Protein AF-A0A3L7WFB1-F1 (afdb_monomer_lite)

pLDDT: mean 81.63, std 12.56, range [40.84, 94.56]

Structure (mmCIF, N/CA/C/O backbone):
data_AF-A0A3L7WFB1-F1
#
_entry.id   AF-A0A3L7WFB1-F1
#
loop_
_atom_site.group_PDB
_atom_site.id
_atom_site.type_symbol
_atom_site.label_atom_id
_atom_site.label_alt_id
_atom_site.label_comp_id
_atom_site.label_asym_id
_atom_site.label_entity_id
_atom_site.label_seq_id
_atom_site.pdbx_PDB_ins_code
_atom_site.Cartn_x
_atom_site.Cartn_y
_atom_site.Cartn_z
_atom_site.occupancy
_atom_site.B_iso_or_equiv
_atom_site.auth_seq_id
_atom_site.auth_comp_id
_atom_site.auth_asym_id
_atom_site.auth_atom_id
_atom_site.pdbx_PDB_model_num
ATOM 1 N N . MET A 1 1 ? -0.748 -1.684 -10.101 1.00 72.31 1 MET A N 1
ATOM 2 C CA . MET A 1 1 ? -1.643 -2.837 -9.837 1.00 72.31 1 MET A CA 1
ATOM 3 C C . MET A 1 1 ? -1.079 -3.643 -8.672 1.00 72.31 1 MET A C 1
ATOM 5 O O . MET A 1 1 ? 0.143 -3.757 -8.592 1.00 72.31 1 MET A O 1
ATOM 9 N N . ILE A 1 2 ? -1.924 -4.125 -7.751 1.00 78.00 2 ILE A N 1
ATOM 10 C CA . ILE A 1 2 ? -1.498 -4.886 -6.558 1.00 78.00 2 ILE A CA 1
ATOM 11 C C . ILE A 1 2 ? -1.157 -6.328 -6.955 1.00 78.00 2 ILE A C 1
ATOM 13 O O . ILE A 1 2 ? -1.972 -7.031 -7.548 1.00 78.00 2 ILE A O 1
ATOM 17 N N . VAL A 1 3 ? 0.059 -6.757 -6.629 1.00 77.31 3 VAL A N 1
ATOM 18 C CA . VAL A 1 3 ? 0.622 -8.077 -6.955 1.00 77.31 3 VAL A CA 1
ATOM 19 C C . VAL A 1 3 ? 0.351 -9.076 -5.837 1.00 77.31 3 VAL A C 1
ATOM 21 O O . VAL A 1 3 ? -0.058 -10.205 -6.095 1.00 77.31 3 VAL A O 1
ATOM 24 N N . ALA A 1 4 ? 0.574 -8.662 -4.594 1.00 79.25 4 ALA A N 1
ATOM 25 C CA . ALA A 1 4 ? 0.339 -9.482 -3.418 1.00 79.25 4 ALA A CA 1
ATOM 26 C C . ALA A 1 4 ? 0.057 -8.591 -2.215 1.00 79.25 4 ALA A C 1
ATOM 28 O O . ALA A 1 4 ? 0.507 -7.445 -2.156 1.00 79.25 4 ALA A O 1
ATOM 29 N N . VAL A 1 5 ? -0.666 -9.129 -1.245 1.00 83.06 5 VAL A N 1
ATOM 30 C CA . VAL A 1 5 ? -0.932 -8.437 0.009 1.00 83.06 5 VAL A CA 1
ATOM 31 C C . VAL A 1 5 ? -0.959 -9.435 1.156 1.00 83.06 5 VAL A C 1
ATOM 33 O O . VAL A 1 5 ? -1.384 -10.579 0.995 1.00 83.06 5 VAL A O 1
ATOM 36 N N . GLY A 1 6 ? -0.449 -9.014 2.301 1.00 84.69 6 GLY A N 1
ATOM 37 C CA . GLY A 1 6 ? -0.332 -9.852 3.479 1.00 84.69 6 GLY A CA 1
ATOM 38 C C . GLY A 1 6 ? -0.165 -9.022 4.735 1.00 84.69 6 GLY A C 1
ATOM 39 O O . GLY A 1 6 ? -0.019 -7.800 4.686 1.00 84.69 6 GLY A O 1
ATOM 40 N N . THR A 1 7 ? -0.175 -9.705 5.869 1.00 85.25 7 THR A N 1
ATOM 41 C CA . THR A 1 7 ? 0.062 -9.093 7.172 1.00 85.25 7 THR A CA 1
ATOM 42 C C . THR A 1 7 ? 1.173 -9.833 7.893 1.00 85.25 7 THR A C 1
ATOM 44 O O . THR A 1 7 ? 1.317 -11.049 7.744 1.00 85.25 7 THR A O 1
ATOM 47 N N . SER A 1 8 ? 1.941 -9.105 8.693 1.00 85.31 8 SER A N 1
ATOM 48 C CA . SER A 1 8 ? 2.954 -9.660 9.584 1.00 85.31 8 SER A CA 1
ATOM 49 C C . SER A 1 8 ? 2.734 -9.144 10.998 1.00 85.31 8 SER A C 1
ATOM 51 O O . SER A 1 8 ? 2.421 -7.970 11.184 1.00 85.31 8 SER A O 1
ATOM 53 N N . ALA A 1 9 ? 2.900 -10.016 11.991 1.00 84.31 9 ALA A N 1
ATOM 54 C CA . ALA A 1 9 ? 2.937 -9.608 13.396 1.00 84.31 9 ALA A CA 1
ATOM 55 C C . ALA A 1 9 ? 4.248 -8.877 13.745 1.00 84.31 9 ALA A C 1
ATOM 57 O O . ALA A 1 9 ? 4.340 -8.220 14.778 1.00 84.31 9 ALA A O 1
ATOM 58 N N . ASP A 1 10 ? 5.264 -8.981 12.885 1.00 80.44 10 ASP A N 1
ATOM 59 C CA . ASP A 1 10 ? 6.473 -8.176 12.979 1.00 80.44 10 ASP A CA 1
ATOM 60 C C . ASP A 1 10 ? 6.157 -6.718 12.588 1.00 80.44 10 ASP A C 1
ATOM 62 O O . ASP A 1 10 ? 5.441 -6.453 11.621 1.00 80.44 10 ASP A O 1
ATOM 66 N N . THR A 1 11 ? 6.678 -5.760 13.352 1.00 79.62 11 THR A N 1
ATOM 67 C CA . THR A 1 11 ? 6.516 -4.310 13.133 1.00 79.62 11 THR A CA 1
ATOM 68 C C . THR A 1 11 ? 7.835 -3.612 12.776 1.00 79.62 11 THR A C 1
ATOM 70 O O . THR A 1 11 ? 7.918 -2.377 12.756 1.00 79.62 11 THR A O 1
ATOM 73 N N . THR A 1 12 ? 8.882 -4.393 12.495 1.00 78.50 12 THR A N 1
ATOM 74 C CA . THR A 1 12 ? 10.203 -3.920 12.071 1.00 78.50 12 THR A CA 1
ATOM 75 C C . THR A 1 12 ? 10.283 -3.672 10.560 1.00 78.50 12 THR A C 1
ATOM 77 O O . THR A 1 12 ? 9.364 -3.973 9.800 1.00 78.50 12 THR A O 1
ATOM 80 N N . ALA A 1 13 ? 11.412 -3.116 10.104 1.00 60.12 13 ALA A N 1
ATOM 81 C CA . ALA A 1 13 ? 11.655 -2.815 8.691 1.00 60.12 13 ALA A CA 1
ATOM 82 C C . ALA A 1 13 ? 11.658 -4.060 7.776 1.00 60.12 13 ALA A C 1
ATOM 84 O O . ALA A 1 13 ? 11.407 -3.926 6.583 1.00 60.12 13 ALA A O 1
ATOM 85 N N . SER A 1 14 ? 11.899 -5.257 8.325 1.00 75.00 14 SER A N 1
ATOM 86 C CA . SER A 1 14 ? 11.893 -6.540 7.601 1.00 75.00 14 SER A CA 1
ATOM 87 C C . SER A 1 14 ? 10.577 -7.311 7.731 1.00 75.00 14 SER A C 1
ATOM 89 O O . SER A 1 14 ? 10.484 -8.450 7.281 1.00 75.00 14 SER A O 1
ATOM 91 N N . ALA A 1 15 ? 9.536 -6.720 8.327 1.00 78.56 15 ALA A N 1
ATOM 92 C CA . ALA A 1 15 ? 8.271 -7.406 8.592 1.00 78.56 15 ALA A CA 1
ATOM 93 C C . ALA A 1 15 ? 7.636 -8.048 7.347 1.00 78.56 15 ALA A C 1
ATOM 95 O O . ALA A 1 15 ? 6.926 -9.049 7.437 1.00 78.56 15 ALA A O 1
ATOM 96 N N . CYS A 1 16 ? 7.912 -7.483 6.174 1.00 83.19 16 CYS A N 1
ATOM 97 C CA . CYS A 1 16 ? 7.398 -7.959 4.902 1.00 83.19 16 CYS A CA 1
ATOM 98 C C . CYS A 1 16 ? 8.185 -9.124 4.286 1.00 83.19 16 CYS A C 1
ATOM 100 O O . CYS A 1 16 ? 7.691 -9.713 3.325 1.00 83.19 16 CYS A O 1
ATOM 102 N N . ASP A 1 17 ? 9.331 -9.509 4.851 1.00 75.56 17 ASP A N 1
ATOM 103 C CA . ASP A 1 17 ? 10.082 -10.707 4.445 1.00 75.56 17 ASP A CA 1
ATOM 104 C C . ASP A 1 17 ? 9.472 -11.986 5.038 1.00 75.56 17 ASP A C 1
ATOM 106 O O . ASP A 1 17 ? 9.556 -13.062 4.449 1.00 75.56 17 ASP A O 1
ATOM 110 N N . THR A 1 18 ? 8.820 -11.860 6.196 1.00 64.06 18 THR A N 1
ATOM 111 C CA . THR A 1 18 ? 8.149 -12.952 6.920 1.00 64.06 18 THR A CA 1
ATOM 112 C C . THR A 1 18 ? 6.625 -12.911 6.787 1.00 64.06 18 THR A C 1
ATOM 114 O O . THR A 1 18 ? 5.931 -13.771 7.332 1.00 64.06 18 THR A O 1
ATOM 117 N N . ALA A 1 19 ? 6.085 -11.920 6.070 1.00 69.69 19 ALA A N 1
ATOM 118 C CA . ALA A 1 19 ? 4.649 -11.767 5.892 1.00 69.69 19 ALA A CA 1
ATOM 119 C C . ALA A 1 19 ? 4.045 -12.973 5.164 1.00 69.69 19 ALA A C 1
ATOM 121 O O . ALA A 1 19 ? 4.573 -13.474 4.168 1.00 69.69 19 ALA A O 1
ATOM 122 N N . THR A 1 20 ? 2.876 -13.405 5.633 1.00 69.25 20 THR A N 1
ATOM 123 C CA . THR A 1 20 ? 2.081 -14.385 4.893 1.00 69.25 20 THR A CA 1
ATOM 124 C C . THR A 1 20 ? 1.356 -13.651 3.774 1.00 69.25 20 THR A C 1
ATOM 126 O O . THR A 1 20 ? 0.386 -12.930 4.015 1.00 69.25 20 THR A O 1
ATOM 129 N N . TYR A 1 21 ? 1.851 -13.803 2.548 1.00 65.75 21 TYR A N 1
ATOM 130 C CA . TYR A 1 21 ? 1.241 -13.194 1.374 1.00 65.75 21 TYR A CA 1
ATOM 131 C C . TYR A 1 21 ? 0.141 -14.068 0.802 1.00 65.75 21 TYR A C 1
ATOM 133 O O . TYR A 1 21 ? 0.329 -15.256 0.551 1.00 65.75 21 TYR A O 1
ATOM 141 N N . SER A 1 22 ? -0.968 -13.423 0.471 1.00 66.88 22 SER A N 1
ATOM 142 C CA . SER A 1 22 ? -1.835 -13.900 -0.594 1.00 66.88 22 SER A CA 1
ATOM 143 C C . SER A 1 22 ? -1.415 -13.208 -1.890 1.00 66.88 22 SER A C 1
ATOM 145 O O . SER A 1 22 ? -1.273 -11.983 -1.932 1.00 66.88 22 SER A O 1
ATOM 147 N N . SER A 1 23 ? -1.145 -13.989 -2.935 1.00 58.97 23 SER A N 1
ATOM 148 C CA . SER A 1 23 ? -0.652 -13.476 -4.219 1.00 58.97 23 SER A CA 1
ATOM 149 C C . SER A 1 23 ? -1.712 -13.603 -5.305 1.00 58.97 23 SER A C 1
ATOM 151 O O . SER A 1 23 ? -2.488 -14.557 -5.315 1.00 58.97 23 SER A O 1
ATOM 153 N N . ASN A 1 24 ? -1.737 -12.635 -6.218 1.00 54.53 24 ASN A N 1
ATOM 154 C CA . ASN A 1 24 ? -2.536 -12.723 -7.430 1.00 54.53 24 ASN A CA 1
ATOM 155 C C . ASN A 1 24 ? -1.718 -13.466 -8.494 1.00 54.53 24 ASN A C 1
ATOM 157 O O . ASN A 1 24 ? -0.669 -12.978 -8.922 1.00 54.53 24 ASN A O 1
ATOM 161 N N . THR A 1 25 ? -2.214 -14.612 -8.959 1.00 52.84 25 THR A N 1
ATOM 162 C CA . THR A 1 25 ? -1.817 -15.135 -10.273 1.00 52.84 25 THR A CA 1
ATOM 163 C C . THR A 1 25 ? -2.739 -14.446 -11.269 1.00 52.84 25 THR A C 1
ATOM 165 O O . THR A 1 25 ? -3.949 -14.487 -11.093 1.00 52.84 25 THR A O 1
ATOM 168 N N . TYR A 1 26 ? -2.221 -13.718 -12.256 1.00 49.62 26 TYR A N 1
ATOM 169 C CA . TYR A 1 26 ? -3.103 -13.113 -13.256 1.00 49.62 26 TYR A CA 1
ATOM 170 C C . TYR A 1 26 ? -3.428 -14.159 -14.327 1.00 49.62 26 TYR A C 1
ATOM 172 O O . TYR A 1 26 ? -2.872 -14.108 -15.422 1.00 49.62 26 TYR A O 1
ATOM 180 N N . ALA A 1 27 ? -4.303 -15.118 -14.026 1.00 48.12 27 ALA A N 1
ATOM 181 C CA . ALA A 1 27 ? -5.178 -15.641 -15.068 1.00 48.12 27 ALA A CA 1
ATOM 182 C C . ALA A 1 27 ? -6.412 -14.725 -15.148 1.00 48.12 27 ALA A C 1
ATOM 184 O O . ALA A 1 27 ? -6.840 -14.159 -14.141 1.00 48.12 27 ALA A O 1
ATOM 185 N N . GLU A 1 28 ? -6.983 -14.535 -16.341 1.00 40.84 28 GLU A N 1
ATOM 186 C CA . GLU A 1 28 ? -8.125 -13.631 -16.585 1.00 40.84 28 GLU A CA 1
ATOM 187 C C . GLU A 1 28 ? -9.361 -13.912 -15.697 1.00 40.84 28 GLU A C 1
ATOM 189 O O . GLU A 1 28 ? -10.245 -13.063 -15.592 1.00 40.84 28 GLU A O 1
ATOM 194 N N . SER A 1 29 ? -9.405 -15.060 -15.011 1.00 48.56 29 SER A N 1
ATOM 195 C CA . SER A 1 29 ? -10.463 -15.488 -14.091 1.00 48.56 29 SER A CA 1
ATOM 196 C C . SER A 1 29 ? -10.222 -15.209 -12.597 1.00 48.56 29 SER A C 1
ATOM 198 O O . SER A 1 29 ? -11.109 -15.494 -11.793 1.00 48.56 29 SER A O 1
ATOM 200 N N . ASP A 1 30 ? -9.059 -14.700 -12.183 1.00 50.47 30 ASP A N 1
ATOM 201 C CA . ASP A 1 30 ? -8.593 -14.949 -10.812 1.00 50.47 30 ASP A CA 1
ATOM 202 C C . ASP A 1 30 ? -8.996 -13.909 -9.754 1.00 50.47 30 ASP A C 1
ATOM 204 O O . ASP A 1 30 ? -8.959 -12.687 -9.936 1.00 50.47 30 ASP A O 1
ATOM 208 N N . VAL A 1 31 ? -9.365 -14.456 -8.594 1.00 52.72 31 VAL A N 1
ATOM 209 C CA . VAL A 1 31 ? -9.683 -13.783 -7.335 1.00 52.72 31 VAL A CA 1
ATOM 210 C C . VAL A 1 31 ? -8.596 -12.759 -6.984 1.00 52.72 31 VAL A C 1
ATOM 212 O O . VAL A 1 31 ? -7.480 -13.112 -6.616 1.00 52.72 31 VAL A O 1
ATOM 215 N N . ARG A 1 32 ? -8.929 -11.465 -7.061 1.00 64.69 32 ARG A N 1
ATOM 216 C CA . ARG A 1 32 ? -7.999 -10.368 -6.750 1.00 64.69 32 ARG A CA 1
ATOM 217 C C . ARG A 1 32 ? -7.960 -10.128 -5.240 1.00 64.69 32 ARG A C 1
ATOM 219 O O . ARG A 1 32 ? -8.904 -9.557 -4.694 1.00 64.69 32 ARG A O 1
ATOM 226 N N . TYR A 1 33 ? -6.903 -10.549 -4.554 1.00 68.00 33 TYR A N 1
ATOM 227 C CA . TYR A 1 33 ? -6.686 -10.210 -3.143 1.00 68.00 33 TYR A CA 1
ATOM 228 C C . TYR A 1 33 ? -6.540 -8.698 -2.955 1.00 68.00 33 TYR A C 1
ATOM 230 O O . TYR A 1 33 ? -5.923 -8.014 -3.773 1.00 68.00 33 TYR A O 1
ATOM 238 N N . GLY A 1 34 ? -7.149 -8.175 -1.890 1.00 74.94 34 GLY A N 1
ATOM 239 C CA . GLY A 1 34 ? -7.264 -6.738 -1.661 1.00 74.94 34 GLY A CA 1
ATOM 240 C C . GLY A 1 34 ? -8.330 -6.052 -2.515 1.00 74.94 34 GLY A C 1
ATOM 241 O O . GLY A 1 34 ? -8.371 -4.826 -2.538 1.00 74.94 34 GLY A O 1
ATOM 242 N N . SER A 1 35 ? -9.193 -6.807 -3.206 1.00 83.56 35 SER A N 1
ATOM 243 C CA . SER A 1 35 ? -10.379 -6.277 -3.891 1.00 83.56 35 SER A CA 1
ATOM 244 C C . SER A 1 35 ? -11.596 -6.236 -2.967 1.00 83.56 35 SER A C 1
ATOM 246 O O . SER A 1 35 ? -11.600 -6.828 -1.890 1.00 83.56 35 SER A O 1
ATOM 248 N N . GLN A 1 36 ? -12.668 -5.580 -3.410 1.00 85.12 36 GLN A N 1
ATOM 249 C CA . GLN A 1 36 ? -13.901 -5.455 -2.631 1.00 85.12 36 GLN A CA 1
ATOM 250 C C . GLN A 1 36 ? -14.492 -6.809 -2.199 1.00 85.12 36 GLN A C 1
ATOM 252 O O . GLN A 1 36 ? -15.002 -6.913 -1.084 1.00 85.12 36 GLN A O 1
ATOM 257 N N . ASN A 1 37 ? -14.380 -7.833 -3.054 1.00 82.44 37 ASN A N 1
ATOM 258 C CA . ASN A 1 37 ? -14.906 -9.183 -2.816 1.00 82.44 37 ASN A CA 1
ATOM 259 C C . ASN A 1 37 ? -13.910 -10.107 -2.097 1.00 82.44 37 ASN A C 1
ATOM 261 O O . ASN A 1 37 ? -14.268 -11.222 -1.734 1.00 82.44 37 ASN A O 1
ATOM 265 N N . ASN A 1 38 ? -12.662 -9.671 -1.913 1.00 82.12 38 ASN A N 1
ATOM 266 C CA . ASN A 1 38 ? -11.616 -10.437 -1.240 1.00 82.12 38 ASN A CA 1
ATOM 267 C C . ASN A 1 38 ? -10.694 -9.483 -0.468 1.00 82.12 38 ASN A C 1
ATOM 269 O O . ASN A 1 38 ? -9.560 -9.201 -0.872 1.00 82.12 38 ASN A O 1
ATOM 273 N N . ARG A 1 39 ? -11.253 -8.911 0.602 1.00 87.69 39 ARG A N 1
ATOM 274 C CA . ARG A 1 39 ? -10.608 -7.890 1.432 1.00 87.69 39 ARG A CA 1
ATOM 275 C C . ARG A 1 39 ? -9.516 -8.497 2.304 1.00 87.69 39 ARG A C 1
ATOM 277 O O . ARG A 1 39 ? -9.599 -9.653 2.702 1.00 87.69 39 ARG A O 1
ATOM 284 N N . VAL A 1 40 ? -8.528 -7.686 2.659 1.00 88.12 40 VAL A N 1
ATOM 285 C CA . VAL A 1 40 ? -7.475 -8.097 3.598 1.00 88.12 40 VAL A CA 1
ATOM 286 C C . VAL A 1 40 ? -7.921 -7.805 5.021 1.00 88.12 40 VAL A C 1
ATOM 288 O O . VAL A 1 40 ? -8.343 -6.688 5.320 1.00 88.12 40 VAL A O 1
ATOM 291 N N . SER A 1 41 ? -7.818 -8.803 5.892 1.00 88.69 41 SER A N 1
ATOM 292 C CA . SER A 1 41 ? -8.173 -8.665 7.302 1.00 88.69 41 SER A CA 1
ATOM 293 C C . SER A 1 41 ? -7.004 -8.128 8.124 1.00 88.69 41 SER A C 1
ATOM 295 O O . SER A 1 41 ? -5.877 -8.603 7.997 1.00 88.69 41 SER A O 1
ATOM 297 N N . ILE A 1 42 ? -7.287 -7.166 8.996 1.00 89.62 42 ILE A N 1
ATOM 298 C CA . ILE A 1 42 ? -6.374 -6.663 10.025 1.00 89.62 42 ILE A CA 1
ATOM 299 C C . ILE A 1 42 ? -7.089 -6.694 11.377 1.00 89.62 42 ILE A C 1
ATOM 301 O O . ILE A 1 42 ? -8.282 -6.410 11.434 1.00 89.62 42 ILE A O 1
ATOM 305 N N . ALA A 1 43 ? -6.398 -7.036 12.463 1.00 87.00 43 ALA A N 1
ATOM 306 C CA . ALA A 1 43 ? -7.026 -7.066 13.783 1.00 87.00 43 ALA A CA 1
ATOM 307 C C . ALA A 1 43 ? -7.038 -5.669 14.425 1.00 87.00 43 ALA A C 1
ATOM 309 O O . ALA A 1 43 ? -6.035 -4.955 14.395 1.00 87.00 43 ALA A O 1
ATOM 310 N N . ALA A 1 44 ? -8.161 -5.274 15.032 1.00 83.75 44 ALA A N 1
ATOM 311 C CA . ALA A 1 44 ? -8.334 -3.956 15.648 1.00 83.75 44 ALA A CA 1
ATOM 312 C C . ALA A 1 44 ? -7.367 -3.712 16.816 1.00 83.75 44 ALA A C 1
ATOM 314 O O . ALA A 1 44 ? -6.941 -2.572 17.043 1.00 83.75 44 ALA A O 1
ATOM 315 N N . SER A 1 45 ? -7.058 -4.776 17.564 1.00 81.25 45 SER A N 1
ATOM 316 C CA . SER A 1 45 ? -6.244 -4.750 18.780 1.00 81.25 45 SER A CA 1
ATOM 317 C C . SER A 1 45 ? -4.765 -5.068 18.559 1.00 81.25 45 SER A C 1
ATOM 319 O O . SER A 1 45 ? -3.994 -4.961 19.510 1.00 81.25 45 SER A O 1
ATOM 321 N N . ALA A 1 46 ? -4.369 -5.501 17.359 1.00 77.81 46 ALA A N 1
ATOM 322 C CA . ALA A 1 46 ? -2.998 -5.914 17.086 1.00 77.81 46 ALA A CA 1
ATOM 323 C C . ALA A 1 46 ? -2.231 -4.821 16.336 1.00 77.81 46 ALA A C 1
ATOM 325 O O . ALA A 1 46 ? -2.650 -4.350 15.273 1.00 77.81 46 ALA A O 1
ATOM 326 N N . ASP A 1 47 ? -1.059 -4.479 16.861 1.00 85.19 47 ASP A N 1
ATOM 327 C CA . ASP A 1 47 ? -0.055 -3.779 16.074 1.00 85.19 47 ASP A CA 1
ATOM 328 C C . ASP A 1 47 ? 0.576 -4.793 15.120 1.00 85.19 47 ASP A C 1
ATOM 330 O O . ASP A 1 47 ? 1.213 -5.761 15.532 1.00 85.19 47 ASP A O 1
ATOM 334 N N . GLN A 1 48 ? 0.343 -4.589 13.830 1.00 89.06 48 GLN A N 1
ATOM 335 C CA . GLN A 1 48 ? 0.799 -5.468 12.764 1.00 89.06 48 GLN A CA 1
ATOM 336 C C . GLN A 1 48 ? 1.259 -4.624 11.575 1.00 89.06 48 GLN A C 1
ATOM 338 O O . GLN A 1 48 ? 0.880 -3.460 11.426 1.00 89.06 48 GLN A O 1
ATOM 343 N N . THR A 1 49 ? 2.064 -5.211 10.701 1.00 91.69 49 THR A N 1
ATOM 344 C CA . THR A 1 49 ? 2.453 -4.584 9.437 1.00 91.69 49 THR A CA 1
ATOM 345 C C . THR A 1 49 ? 1.579 -5.116 8.313 1.00 91.69 49 THR A C 1
ATOM 347 O O . THR A 1 49 ? 1.501 -6.324 8.094 1.00 91.69 49 THR A O 1
ATOM 350 N N . LEU A 1 50 ? 0.926 -4.214 7.587 1.00 91.56 50 LEU A N 1
ATOM 351 C CA . LEU A 1 50 ? 0.289 -4.473 6.305 1.00 91.56 50 LEU A CA 1
ATOM 352 C C . LEU A 1 50 ? 1.350 -4.364 5.204 1.00 91.56 50 LEU A C 1
ATOM 354 O O . LEU A 1 50 ? 1.907 -3.293 4.965 1.00 91.56 50 LEU A O 1
ATOM 358 N N . CYS A 1 51 ? 1.607 -5.480 4.532 1.00 91.12 51 CYS A N 1
ATOM 359 C CA . CYS A 1 51 ? 2.588 -5.593 3.464 1.00 91.12 51 CYS A CA 1
ATOM 360 C C . CYS A 1 51 ? 1.876 -5.646 2.118 1.00 91.12 51 CYS A C 1
ATOM 362 O O . CYS A 1 51 ? 1.153 -6.602 1.833 1.00 91.12 51 CYS A O 1
ATOM 364 N N . VAL A 1 52 ? 2.082 -4.633 1.279 1.00 89.81 52 VAL A N 1
ATOM 365 C CA . VAL A 1 52 ? 1.438 -4.522 -0.034 1.00 89.81 52 VAL A CA 1
ATOM 366 C C . VAL A 1 52 ? 2.503 -4.500 -1.118 1.00 89.81 52 VAL A C 1
ATOM 368 O O . VAL A 1 52 ? 3.234 -3.526 -1.268 1.00 89.81 52 VAL A O 1
ATOM 371 N N . LYS A 1 53 ? 2.578 -5.566 -1.912 1.00 87.88 53 LYS A N 1
ATOM 372 C CA . LYS A 1 53 ? 3.443 -5.621 -3.088 1.00 87.88 53 LYS A CA 1
ATOM 373 C C . LYS A 1 53 ? 2.685 -5.098 -4.297 1.00 87.88 53 LYS A C 1
ATOM 375 O O . LYS A 1 53 ? 1.634 -5.629 -4.656 1.00 87.88 53 LYS A O 1
ATOM 380 N N . ILE A 1 54 ? 3.228 -4.084 -4.953 1.00 85.62 54 ILE A N 1
ATOM 381 C CA . ILE A 1 54 ? 2.644 -3.444 -6.134 1.00 85.62 54 ILE A CA 1
ATOM 382 C C . ILE A 1 54 ? 3.631 -3.469 -7.298 1.00 85.62 54 ILE A C 1
ATOM 384 O O . ILE A 1 54 ? 4.842 -3.490 -7.085 1.00 85.62 54 ILE A O 1
ATOM 388 N N . PHE A 1 55 ? 3.126 -3.418 -8.530 1.00 84.88 55 PHE A N 1
ATOM 389 C CA . PHE A 1 55 ? 3.959 -2.977 -9.650 1.00 84.88 55 PHE A CA 1
ATOM 390 C C . PHE A 1 55 ? 4.276 -1.495 -9.481 1.00 84.88 55 PHE A C 1
ATOM 392 O O . PHE A 1 55 ? 3.360 -0.705 -9.219 1.00 84.88 55 PHE A O 1
ATOM 399 N N . ARG A 1 56 ? 5.555 -1.138 -9.632 1.00 86.81 56 ARG A N 1
ATOM 400 C CA . ARG A 1 56 ? 5.969 0.265 -9.649 1.00 86.81 56 ARG A CA 1
ATOM 401 C C . ARG A 1 56 ? 5.347 0.955 -10.868 1.00 86.81 56 ARG A C 1
ATOM 403 O O . ARG A 1 56 ? 5.198 0.314 -11.909 1.00 86.81 56 ARG A O 1
ATOM 410 N N . PRO A 1 57 ? 4.902 2.216 -10.748 1.00 85.25 57 PRO A N 1
ATOM 411 C CA . PRO A 1 57 ? 4.408 2.979 -11.884 1.00 85.25 57 PRO A CA 1
ATOM 412 C C . PRO A 1 57 ? 5.433 3.048 -13.017 1.00 85.25 57 PRO A C 1
ATOM 414 O O . PRO A 1 57 ? 6.598 3.378 -12.811 1.00 85.25 57 PRO A O 1
ATOM 417 N N . GLN A 1 58 ? 4.967 2.765 -14.230 1.00 83.50 58 GLN A N 1
ATOM 418 C CA . GLN A 1 58 ? 5.761 2.864 -15.448 1.00 83.50 58 GLN A CA 1
ATOM 419 C C . GLN A 1 58 ? 4.999 3.694 -16.477 1.00 83.50 58 GLN A C 1
ATOM 421 O O . GLN A 1 58 ? 3.766 3.678 -16.514 1.00 83.50 58 GLN A O 1
ATOM 426 N N . ARG A 1 59 ? 5.731 4.379 -17.351 1.00 84.19 59 ARG A N 1
ATOM 427 C CA . ARG A 1 59 ? 5.179 5.021 -18.550 1.00 84.19 59 ARG A CA 1
ATOM 428 C C . ARG A 1 59 ? 5.960 4.590 -19.780 1.00 84.19 59 ARG A C 1
ATOM 430 O O . ARG A 1 59 ? 7.074 4.087 -19.662 1.00 84.19 59 ARG A O 1
ATOM 437 N N . LEU A 1 60 ? 5.398 4.825 -20.960 1.00 85.00 60 LEU A N 1
ATOM 438 C CA . LEU A 1 60 ? 6.184 4.734 -22.186 1.00 85.00 60 LEU A CA 1
ATOM 439 C C . LEU A 1 60 ? 7.337 5.743 -22.116 1.00 85.00 60 LEU A C 1
ATOM 441 O O . LEU A 1 60 ? 7.155 6.886 -21.678 1.00 85.00 60 LEU A O 1
ATOM 445 N N . ALA A 1 61 ? 8.526 5.292 -22.505 1.00 84.50 61 ALA A N 1
ATOM 446 C CA . ALA A 1 61 ? 9.664 6.175 -22.689 1.00 84.50 61 ALA A CA 1
ATOM 447 C C . ALA A 1 61 ? 9.352 7.163 -23.822 1.00 84.50 61 ALA A C 1
ATOM 449 O O . ALA A 1 61 ? 8.718 6.797 -24.816 1.00 84.50 61 ALA A O 1
ATOM 450 N N . ILE A 1 62 ? 9.768 8.415 -23.650 1.00 83.62 62 ILE A N 1
ATOM 451 C CA . ILE A 1 62 ? 9.588 9.462 -24.662 1.00 83.62 62 ILE A CA 1
ATOM 452 C C . ILE A 1 62 ? 10.871 9.643 -25.484 1.00 83.62 62 ILE A C 1
ATOM 454 O O . ILE A 1 62 ? 11.899 9.013 -25.223 1.00 83.62 62 ILE A O 1
ATOM 458 N N . GLU A 1 63 ? 10.803 10.480 -26.519 1.00 80.00 63 GLU A N 1
ATOM 459 C CA . GLU A 1 63 ? 11.950 10.774 -27.378 1.00 80.00 63 GLU A CA 1
ATOM 460 C C . GLU A 1 63 ? 13.150 11.269 -26.553 1.00 80.00 63 GLU A C 1
ATOM 462 O O . GLU A 1 63 ? 13.012 12.121 -25.677 1.00 80.00 63 GLU A O 1
ATOM 467 N N . GLY A 1 64 ? 14.330 10.703 -26.817 1.00 80.06 64 GLY A N 1
ATOM 468 C CA . GLY A 1 64 ? 15.566 11.012 -26.091 1.00 80.06 64 GLY A CA 1
ATOM 469 C C . GLY A 1 64 ? 15.798 10.201 -24.810 1.00 80.06 64 GLY A C 1
ATOM 470 O O . GLY A 1 64 ? 16.904 10.235 -24.280 1.00 80.06 64 GLY A O 1
ATOM 471 N N . GLU A 1 65 ? 14.812 9.436 -24.333 1.00 81.56 65 GLU A N 1
ATOM 472 C CA . GLU A 1 65 ? 14.965 8.566 -23.156 1.00 81.56 65 GLU A CA 1
ATOM 473 C C . GLU A 1 65 ? 15.277 7.110 -23.530 1.00 81.56 65 GLU A C 1
ATOM 475 O O . GLU A 1 65 ? 16.034 6.427 -22.842 1.00 81.56 65 GLU A O 1
ATOM 480 N N . ALA A 1 66 ? 14.691 6.609 -24.618 1.00 76.56 66 ALA A N 1
ATOM 481 C CA . ALA A 1 66 ? 14.799 5.205 -24.995 1.00 76.56 66 ALA A CA 1
ATOM 482 C C . ALA A 1 66 ? 16.047 4.902 -25.840 1.00 76.56 66 ALA A C 1
ATOM 484 O O . ALA A 1 66 ? 16.349 5.604 -26.803 1.00 76.56 66 ALA A O 1
ATOM 485 N N . VAL A 1 67 ? 16.708 3.778 -25.545 1.00 68.06 67 VAL A N 1
ATOM 486 C CA . VAL A 1 67 ? 17.740 3.171 -26.414 1.00 68.06 67 VAL A CA 1
ATOM 487 C C . VAL A 1 67 ? 17.163 2.137 -27.396 1.00 68.06 67 VAL A C 1
ATOM 489 O O . VAL A 1 67 ? 17.875 1.650 -28.270 1.00 68.06 67 VAL A O 1
ATOM 492 N N . THR A 1 68 ? 15.874 1.799 -27.270 1.00 68.50 68 THR A N 1
ATOM 493 C CA . THR A 1 68 ? 15.138 0.858 -28.136 1.00 68.50 68 THR A CA 1
ATOM 494 C C . THR A 1 68 ? 13.845 1.488 -28.676 1.00 68.50 68 THR A C 1
ATOM 496 O O . THR A 1 68 ? 13.330 2.421 -28.063 1.00 68.50 68 THR A O 1
ATOM 499 N N . PRO A 1 69 ? 13.263 0.976 -29.785 1.00 70.75 69 PRO A N 1
ATOM 500 C CA . PRO A 1 69 ? 12.065 1.561 -30.411 1.00 70.75 69 PRO A CA 1
ATOM 501 C C . PRO A 1 69 ? 10.818 1.571 -29.516 1.00 70.75 69 PRO A C 1
ATOM 503 O O . PRO A 1 69 ? 9.938 2.410 -29.681 1.00 70.75 69 PRO A O 1
ATOM 506 N N . VAL A 1 70 ? 10.739 0.626 -28.575 1.00 74.00 70 VAL A N 1
ATOM 507 C CA . VAL A 1 70 ? 9.732 0.588 -27.512 1.00 74.00 70 VAL A CA 1
ATOM 508 C C . VAL A 1 70 ? 10.465 0.311 -26.206 1.00 74.00 70 VAL A C 1
ATOM 510 O O . VAL A 1 70 ? 11.122 -0.724 -26.067 1.00 74.00 70 VAL A O 1
ATOM 513 N N . ALA A 1 71 ? 10.365 1.240 -25.263 1.00 84.06 71 ALA A N 1
ATOM 514 C CA . ALA A 1 71 ? 10.894 1.102 -23.915 1.00 84.06 71 ALA A CA 1
ATOM 515 C C . ALA A 1 71 ? 9.897 1.680 -22.910 1.00 84.06 71 ALA A C 1
ATOM 517 O O . ALA A 1 71 ? 9.092 2.555 -23.241 1.00 84.06 71 ALA A O 1
ATOM 518 N N . TYR A 1 72 ? 9.967 1.187 -21.682 1.00 85.12 72 TYR A N 1
ATOM 519 C CA . TYR A 1 72 ? 9.228 1.726 -20.553 1.00 85.12 72 TYR A CA 1
ATOM 520 C C . TYR A 1 72 ? 10.198 2.411 -19.602 1.00 85.12 72 TYR A C 1
ATOM 522 O O . TYR A 1 72 ? 11.271 1.882 -19.309 1.00 85.12 72 TYR A O 1
ATOM 530 N N . TYR A 1 73 ? 9.794 3.587 -19.137 1.00 85.56 73 TYR A N 1
ATOM 531 C CA . TYR A 1 73 ? 10.434 4.309 -18.053 1.00 85.56 73 TYR A CA 1
ATOM 532 C C . TYR A 1 73 ? 9.787 3.855 -16.746 1.00 85.56 73 TYR A C 1
ATOM 534 O O . TYR A 1 73 ? 8.609 4.127 -16.496 1.00 85.56 73 TYR A O 1
ATOM 542 N N . ASP A 1 74 ? 10.548 3.122 -15.947 1.00 86.38 74 ASP A N 1
ATOM 543 C CA . ASP A 1 74 ? 10.205 2.726 -14.589 1.00 86.38 74 ASP A CA 1
ATOM 544 C C . ASP A 1 74 ? 10.536 3.866 -13.630 1.00 86.38 74 ASP A C 1
ATOM 546 O O . ASP A 1 74 ? 11.683 4.310 -13.551 1.00 86.38 74 ASP A O 1
ATOM 550 N N . ILE A 1 75 ? 9.510 4.356 -12.937 1.00 84.75 75 ILE A N 1
ATOM 551 C CA . ILE A 1 75 ? 9.598 5.547 -12.100 1.00 84.75 75 ILE A CA 1
ATOM 552 C C . ILE A 1 75 ? 9.960 5.101 -10.684 1.00 84.75 75 ILE A C 1
ATOM 554 O O . ILE A 1 75 ? 9.151 4.500 -9.972 1.00 84.75 75 ILE A O 1
ATOM 558 N N . GLY A 1 76 ? 11.196 5.383 -10.289 1.00 86.50 76 GLY A N 1
ATOM 559 C CA . GLY A 1 76 ? 11.703 5.157 -8.948 1.00 86.50 76 GLY A CA 1
ATOM 560 C C . GLY A 1 76 ? 11.471 6.360 -8.036 1.00 86.50 76 GLY A C 1
ATOM 561 O O . GLY A 1 76 ? 10.845 7.356 -8.402 1.00 86.50 76 GLY A O 1
ATOM 562 N N . LYS A 1 77 ? 11.993 6.270 -6.810 1.00 88.75 77 LYS A N 1
ATOM 563 C CA . LYS A 1 77 ? 11.982 7.352 -5.806 1.00 88.75 77 LYS A CA 1
ATOM 564 C C . LYS A 1 77 ? 10.597 7.888 -5.434 1.00 88.75 77 LYS A C 1
ATOM 566 O O . LYS A 1 77 ? 10.487 8.987 -4.892 1.00 88.75 77 LYS A O 1
ATOM 571 N N . LEU A 1 78 ? 9.539 7.134 -5.720 1.00 88.38 78 LEU A N 1
ATOM 572 C CA . LEU A 1 78 ? 8.170 7.519 -5.405 1.00 88.38 78 LEU A CA 1
ATOM 573 C C . LEU A 1 78 ? 7.907 7.420 -3.903 1.00 88.38 78 LEU A C 1
ATOM 575 O O . LEU A 1 78 ? 8.394 6.519 -3.222 1.00 88.38 78 LEU A O 1
ATOM 579 N N . GLN A 1 79 ? 7.080 8.328 -3.400 1.00 91.62 79 GLN A N 1
ATOM 580 C CA . GLN A 1 79 ? 6.528 8.252 -2.057 1.00 91.62 79 GLN A CA 1
ATOM 581 C C . GLN A 1 79 ? 5.109 7.706 -2.128 1.00 91.62 79 GLN A C 1
ATOM 583 O O . GLN A 1 79 ? 4.294 8.188 -2.916 1.00 91.62 79 GLN A O 1
ATOM 588 N N . TYR A 1 80 ? 4.817 6.722 -1.287 1.00 92.12 80 TYR A N 1
ATOM 589 C CA . TYR A 1 80 ? 3.529 6.052 -1.203 1.00 92.12 80 TYR A CA 1
ATOM 590 C C . TYR A 1 80 ? 2.867 6.358 0.130 1.00 92.12 80 TYR A C 1
ATOM 592 O O . TYR A 1 80 ? 3.505 6.248 1.177 1.00 92.12 80 TYR A O 1
ATOM 600 N N . TYR A 1 81 ? 1.584 6.697 0.108 1.00 93.31 81 TYR A N 1
ATOM 601 C CA . TYR A 1 81 ? 0.807 6.927 1.322 1.00 93.31 81 TYR A CA 1
ATOM 602 C C . TYR A 1 81 ? -0.615 6.368 1.187 1.00 93.31 81 TYR A C 1
ATOM 604 O O . TYR A 1 81 ? -1.140 6.276 0.072 1.00 93.31 81 TYR A O 1
ATOM 612 N N . PRO A 1 82 ? -1.246 5.985 2.309 1.00 94.56 82 PRO A N 1
ATOM 613 C CA . PRO A 1 82 ? -2.653 5.642 2.314 1.00 94.56 82 PRO A CA 1
ATOM 614 C C . PRO A 1 82 ? -3.501 6.918 2.266 1.00 94.56 82 PRO A C 1
ATOM 616 O O . PRO A 1 82 ? -3.315 7.831 3.073 1.00 94.56 82 PRO A O 1
ATOM 619 N N . ASP A 1 83 ? -4.445 6.973 1.336 1.00 94.00 83 ASP A N 1
ATOM 620 C CA . ASP A 1 83 ? -5.518 7.963 1.301 1.00 94.00 83 ASP A CA 1
ATOM 621 C C . ASP A 1 83 ? -6.858 7.256 1.505 1.00 94.00 83 ASP A C 1
ATOM 623 O O . ASP A 1 83 ? -7.175 6.288 0.818 1.00 94.00 83 ASP A O 1
ATOM 627 N N . ILE A 1 84 ? -7.631 7.690 2.495 1.00 94.06 84 ILE A N 1
ATOM 628 C CA . ILE A 1 84 ? -8.875 7.039 2.916 1.00 94.06 84 ILE A CA 1
ATOM 629 C C . ILE A 1 84 ? -10.012 8.052 2.749 1.00 94.06 84 ILE A C 1
ATOM 631 O O . ILE A 1 84 ? -10.475 8.628 3.733 1.00 94.06 84 ILE A O 1
ATOM 635 N N . PRO A 1 85 ? -10.455 8.333 1.509 1.00 90.50 85 PRO A N 1
ATOM 636 C CA . PRO A 1 85 ? -11.374 9.439 1.230 1.00 90.50 85 PRO A CA 1
ATOM 637 C C . PRO A 1 85 ? -12.813 9.184 1.696 1.00 90.50 85 PRO A C 1
ATOM 639 O O . PRO A 1 85 ? -13.634 10.096 1.655 1.00 90.50 85 PRO A O 1
ATOM 642 N N . ASN A 1 86 ? -13.124 7.965 2.142 1.00 90.50 86 ASN A N 1
ATOM 643 C CA . ASN A 1 86 ? -14.441 7.583 2.641 1.00 90.50 86 ASN A CA 1
ATOM 644 C C . ASN A 1 86 ? -14.350 7.151 4.107 1.00 90.50 86 ASN A C 1
ATOM 646 O O . ASN A 1 86 ? -13.322 6.632 4.544 1.00 90.50 86 ASN A O 1
ATOM 650 N N . ALA A 1 87 ? -15.437 7.336 4.853 1.00 89.00 87 ALA A N 1
ATOM 651 C CA . ALA A 1 87 ? -15.598 6.711 6.161 1.00 89.00 87 ALA A CA 1
ATOM 652 C C . ALA A 1 87 ? -15.614 5.176 6.035 1.00 89.00 87 ALA A C 1
ATOM 654 O O . ALA A 1 87 ? -15.636 4.624 4.929 1.00 89.00 87 ALA A O 1
ATOM 655 N N . MET A 1 88 ? -15.614 4.477 7.173 1.00 88.88 88 MET A N 1
ATOM 656 C CA . MET A 1 88 ? -15.888 3.039 7.161 1.00 88.88 88 MET A CA 1
ATOM 657 C C . MET A 1 88 ? -17.252 2.766 6.514 1.00 88.88 88 MET A C 1
ATOM 659 O O . MET A 1 88 ? -18.181 3.561 6.645 1.00 88.88 88 MET A O 1
ATOM 663 N N . ASP A 1 89 ? -17.375 1.649 5.798 1.00 85.12 89 ASP A N 1
ATOM 664 C CA . ASP A 1 89 ? -18.610 1.287 5.105 1.00 85.12 89 ASP A CA 1
ATOM 665 C C . ASP A 1 89 ? -19.764 1.202 6.125 1.00 85.12 89 ASP A C 1
ATOM 667 O O . ASP A 1 89 ? -19.712 0.421 7.076 1.00 85.12 89 ASP A O 1
ATOM 671 N N . GLY A 1 90 ? -20.811 2.009 5.927 1.00 80.12 90 GLY A N 1
ATOM 672 C CA . GLY A 1 90 ? -21.958 2.095 6.840 1.00 80.12 90 GLY A CA 1
ATOM 673 C C . GLY A 1 90 ? -21.800 3.086 8.001 1.00 80.12 90 GLY A C 1
ATOM 674 O O . GLY A 1 90 ? -22.762 3.288 8.738 1.00 80.12 90 GLY A O 1
ATOM 675 N N . ASP A 1 91 ? -20.642 3.735 8.140 1.00 79.94 91 ASP A N 1
ATOM 676 C CA . ASP A 1 91 ? -20.434 4.872 9.038 1.00 79.94 91 ASP A CA 1
ATOM 677 C C . ASP A 1 91 ? -20.697 6.194 8.290 1.00 79.94 91 ASP A C 1
ATOM 679 O O . ASP A 1 91 ? -20.268 6.385 7.151 1.00 79.94 91 ASP A O 1
ATOM 683 N N . SER A 1 92 ? -21.413 7.120 8.929 1.00 78.19 92 SER A N 1
ATOM 684 C CA . SER A 1 92 ? -21.622 8.491 8.437 1.00 78.19 92 SER A CA 1
ATOM 685 C C . SER A 1 92 ? -20.580 9.484 8.970 1.00 78.19 92 SER A C 1
ATOM 687 O O . SER A 1 92 ? -20.738 10.692 8.796 1.00 78.19 92 SER A O 1
ATOM 689 N N . GLY A 1 93 ? -19.571 8.992 9.692 1.00 78.88 93 GLY A N 1
ATOM 690 C CA . GLY A 1 93 ? -18.492 9.771 10.286 1.00 78.88 93 GLY A CA 1
ATOM 691 C C . GLY A 1 93 ? -17.539 10.421 9.277 1.00 78.88 93 GLY A C 1
ATOM 692 O O . GLY A 1 93 ? -17.711 10.354 8.060 1.00 78.88 93 GLY A O 1
ATOM 693 N N . ALA A 1 94 ? -16.507 11.083 9.804 1.00 85.06 94 ALA A N 1
ATOM 694 C CA . ALA A 1 94 ? -15.474 11.705 8.985 1.00 85.06 94 ALA A CA 1
ATOM 695 C C . ALA A 1 94 ? -14.604 10.646 8.288 1.00 85.06 94 ALA A C 1
ATOM 697 O O . ALA A 1 94 ? -14.215 9.642 8.886 1.00 85.06 94 ALA A O 1
ATOM 698 N N . ALA A 1 95 ? -14.249 10.901 7.031 1.00 89.75 95 ALA A N 1
ATOM 699 C CA . ALA A 1 95 ? -13.219 10.142 6.340 1.00 89.75 95 ALA A CA 1
ATOM 700 C C . ALA A 1 95 ? -11.824 10.571 6.840 1.00 89.75 95 ALA A C 1
ATOM 702 O O . ALA A 1 95 ? -11.578 11.778 6.949 1.00 89.75 95 ALA A O 1
ATOM 703 N N . PRO A 1 96 ? -10.886 9.641 7.101 1.00 92.00 96 PRO A N 1
ATOM 704 C CA . PRO A 1 96 ? -9.523 10.012 7.492 1.00 92.00 96 PRO A CA 1
ATOM 705 C C . PRO A 1 96 ? -8.792 10.834 6.414 1.00 92.00 96 PRO A C 1
ATOM 707 O O . PRO A 1 96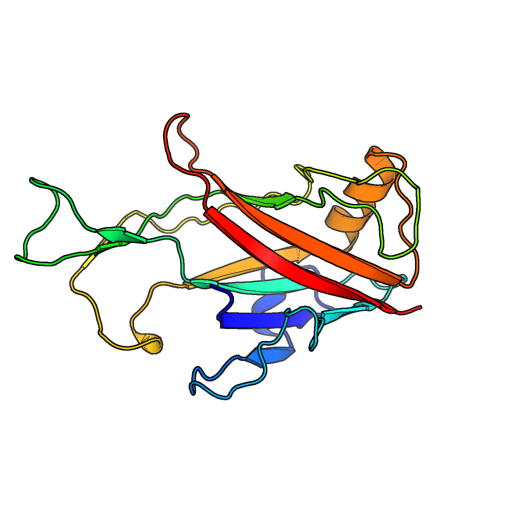 ? -7.980 11.707 6.720 1.00 92.00 96 PRO A O 1
ATOM 710 N N . GLY A 1 97 ? -9.095 10.587 5.138 1.00 92.56 97 GLY A N 1
ATOM 711 C CA . GLY A 1 97 ? -8.396 11.182 4.006 1.00 92.56 97 GLY A CA 1
ATOM 712 C C . GLY A 1 97 ? -6.924 10.775 3.981 1.00 92.56 97 GLY A C 1
ATOM 713 O O . GLY A 1 97 ? -6.565 9.644 4.317 1.00 92.56 97 GLY A O 1
ATOM 714 N N . ARG A 1 98 ? -6.067 11.712 3.585 1.00 93.12 98 ARG A N 1
ATOM 715 C CA . ARG A 1 98 ? -4.630 11.488 3.431 1.00 93.12 98 ARG A CA 1
ATOM 716 C C . ARG A 1 98 ? -3.926 11.236 4.770 1.00 93.12 98 ARG A C 1
A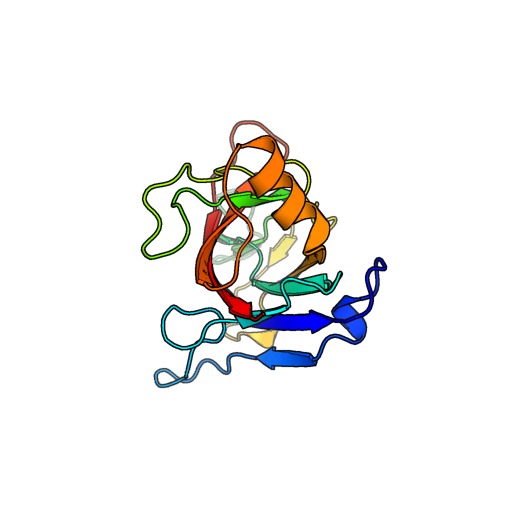TOM 718 O O . ARG A 1 98 ? -3.969 12.075 5.672 1.00 93.12 98 ARG A O 1
ATOM 725 N N . CYS A 1 99 ? -3.199 10.122 4.849 1.00 93.19 99 CYS A N 1
ATOM 726 C CA . CYS A 1 99 ? -2.471 9.669 6.033 1.00 93.19 99 CYS A CA 1
ATOM 727 C C . CYS A 1 99 ? -0.953 9.872 5.904 1.00 93.19 99 CYS A C 1
ATOM 729 O O . CYS A 1 99 ? -0.199 8.921 5.699 1.00 93.19 99 CYS A O 1
ATOM 731 N N . ASP A 1 100 ? -0.488 11.116 6.062 1.00 90.00 100 ASP A N 1
ATOM 732 C CA . AS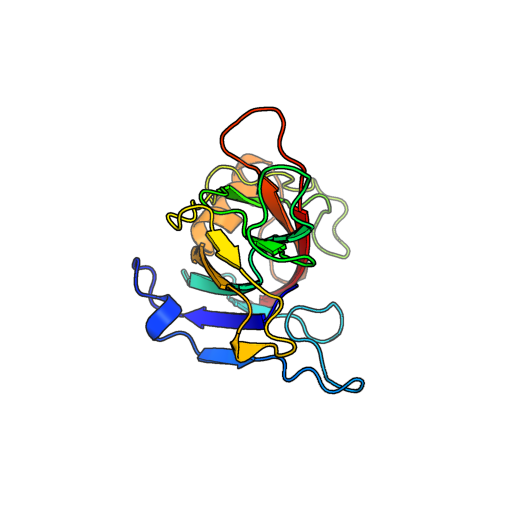P A 1 100 ? 0.933 11.476 5.901 1.00 90.00 100 ASP A CA 1
ATOM 733 C C . ASP A 1 100 ? 1.878 10.738 6.863 1.00 90.00 100 ASP A C 1
ATOM 735 O O . ASP A 1 100 ? 3.011 10.435 6.500 1.00 90.00 100 ASP A O 1
ATOM 739 N N . GLY A 1 101 ? 1.409 10.397 8.069 1.00 89.81 101 GLY A N 1
ATOM 740 C CA . GLY A 1 101 ? 2.202 9.662 9.063 1.00 89.81 101 GLY A CA 1
ATOM 741 C C . GLY A 1 101 ? 2.580 8.236 8.646 1.00 89.81 101 GLY A C 1
ATOM 742 O O . GLY A 1 101 ? 3.505 7.672 9.214 1.00 89.81 101 GLY A O 1
ATOM 743 N N . ALA A 1 102 ? 1.902 7.674 7.640 1.00 93.38 102 ALA A N 1
ATOM 744 C CA . ALA A 1 102 ? 2.184 6.352 7.081 1.00 93.38 102 ALA A CA 1
ATOM 745 C C . ALA A 1 102 ? 2.911 6.431 5.722 1.00 93.38 102 ALA A C 1
ATOM 747 O O . ALA A 1 102 ? 2.935 5.458 4.969 1.00 93.38 102 ALA A O 1
ATOM 748 N N . MET A 1 103 ? 3.467 7.587 5.351 1.00 93.31 103 MET A N 1
ATOM 749 C CA . MET A 1 103 ? 4.184 7.732 4.087 1.00 93.31 103 MET A CA 1
ATOM 750 C C . MET A 1 103 ? 5.477 6.903 4.080 1.00 93.31 103 MET A C 1
ATOM 752 O O . MET A 1 103 ? 6.278 6.970 5.010 1.00 93.31 103 MET A O 1
ATOM 756 N N . VAL A 1 104 ? 5.708 6.162 2.996 1.00 92.31 104 VAL A N 1
ATOM 757 C CA . VAL A 1 104 ? 6.939 5.393 2.764 1.00 92.31 104 VAL A CA 1
ATOM 758 C C . VAL A 1 104 ? 7.573 5.785 1.436 1.00 92.31 104 VAL A C 1
ATOM 760 O O . VAL A 1 104 ? 6.867 6.113 0.485 1.00 92.31 104 VAL A O 1
ATOM 763 N N . SER A 1 105 ? 8.898 5.720 1.349 1.00 91.56 105 SER A N 1
ATOM 764 C CA . SER A 1 105 ? 9.640 6.079 0.137 1.00 91.56 105 SER A CA 1
ATOM 765 C C . SER A 1 105 ? 10.256 4.843 -0.503 1.00 91.56 105 SER A C 1
ATOM 767 O O . SER A 1 105 ? 11.000 4.115 0.151 1.00 91.56 105 SER A O 1
ATOM 769 N N . ASP A 1 106 ? 9.997 4.651 -1.791 1.00 89.62 106 ASP A N 1
ATOM 770 C CA . ASP A 1 106 ? 10.809 3.777 -2.630 1.00 89.62 106 ASP A CA 1
ATOM 771 C C . ASP A 1 106 ? 12.188 4.415 -2.838 1.00 89.62 106 ASP A C 1
ATOM 773 O O . ASP A 1 106 ? 12.311 5.622 -3.039 1.00 89.62 106 ASP A O 1
ATOM 777 N N . SER A 1 107 ? 13.242 3.611 -2.743 1.00 89.25 107 SER A N 1
ATOM 778 C CA . SER A 1 107 ? 14.632 4.045 -2.900 1.00 89.25 107 SER A CA 1
ATOM 779 C C . SER A 1 107 ? 15.230 3.648 -4.248 1.00 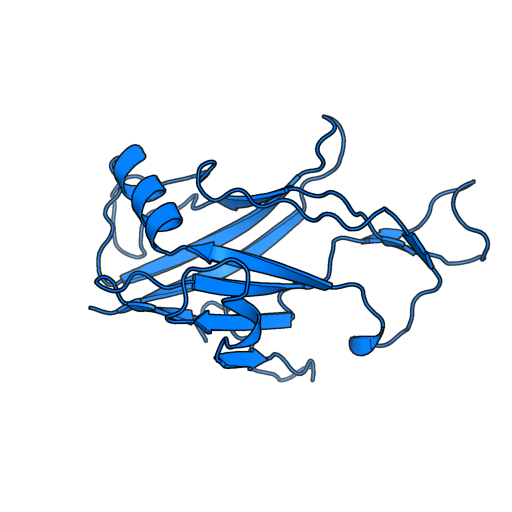89.25 107 SER A C 1
ATOM 781 O O . SER A 1 107 ? 16.349 4.065 -4.560 1.00 89.25 107 SER A O 1
ATOM 783 N N . ALA A 1 108 ? 14.505 2.869 -5.056 1.00 89.06 108 ALA A N 1
ATOM 784 C CA . ALA A 1 108 ? 14.942 2.492 -6.386 1.00 89.06 108 ALA A CA 1
ATOM 785 C C . ALA A 1 108 ? 15.125 3.737 -7.259 1.00 89.06 108 ALA A C 1
ATOM 787 O O . ALA A 1 108 ? 14.336 4.681 -7.207 1.00 89.06 108 ALA A O 1
ATOM 788 N N . SER A 1 109 ? 16.185 3.742 -8.063 1.00 87.81 109 SER A N 1
ATOM 789 C CA . SER A 1 109 ? 16.381 4.760 -9.093 1.00 87.81 109 SER A CA 1
ATOM 790 C C . SER A 1 109 ? 15.481 4.492 -10.290 1.00 87.81 109 SER A C 1
ATOM 792 O O . SER A 1 109 ? 15.050 3.361 -10.520 1.00 87.81 109 SER A O 1
ATOM 794 N N . ASP A 1 110 ? 15.262 5.536 -11.078 1.00 86.56 110 ASP A N 1
ATOM 795 C CA . ASP A 1 110 ? 14.611 5.410 -12.371 1.00 86.56 110 ASP A CA 1
ATOM 796 C C . ASP A 1 110 ? 15.408 4.477 -13.283 1.00 86.56 110 ASP A C 1
ATOM 798 O O . ASP A 1 110 ? 16.644 4.519 -13.316 1.00 86.56 110 ASP A O 1
ATOM 802 N N . THR A 1 111 ? 14.698 3.640 -14.035 1.00 86.69 111 THR A N 1
ATOM 803 C CA . THR A 1 111 ? 15.315 2.751 -15.022 1.00 86.69 111 THR A CA 1
ATOM 804 C C . THR A 1 111 ? 14.532 2.760 -16.325 1.00 86.69 111 THR A C 1
ATOM 806 O O . THR A 1 111 ? 13.331 3.020 -16.351 1.00 86.69 111 THR A O 1
ATOM 809 N N . ILE A 1 112 ? 15.221 2.488 -17.431 1.00 86.19 112 ILE A N 1
ATOM 810 C CA . ILE A 1 112 ? 14.609 2.375 -18.755 1.00 86.19 112 ILE A CA 1
ATOM 811 C C . ILE A 1 112 ? 14.949 1.002 -19.304 1.00 86.19 112 ILE A C 1
ATOM 813 O O . ILE A 1 112 ? 16.115 0.608 -19.336 1.00 86.19 112 ILE A O 1
ATOM 817 N N . GLY A 1 113 ? 13.926 0.273 -19.735 1.00 81.44 113 GLY A N 1
ATOM 818 C CA . GLY A 1 113 ? 14.089 -1.086 -20.229 1.00 81.44 113 GLY A CA 1
ATOM 819 C C . GLY A 1 113 ? 13.039 -1.474 -21.254 1.00 81.44 113 GLY A C 1
ATOM 820 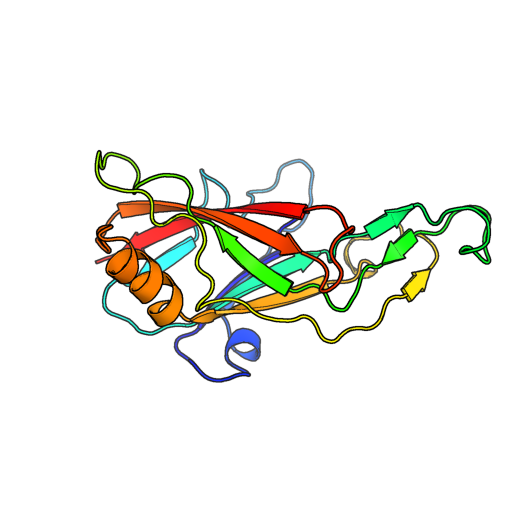O O . GLY A 1 113 ? 12.005 -0.821 -21.413 1.00 81.44 113 GLY A O 1
ATOM 821 N N . ALA A 1 114 ? 13.315 -2.565 -21.963 1.00 74.31 114 ALA A N 1
ATOM 822 C CA . ALA A 1 114 ? 12.338 -3.176 -22.847 1.00 74.31 114 ALA A CA 1
ATOM 823 C C . ALA A 1 114 ? 11.174 -3.772 -22.028 1.00 74.31 114 ALA A C 1
ATOM 825 O O . ALA A 1 114 ? 11.398 -4.266 -20.918 1.00 74.31 114 ALA A O 1
ATOM 826 N N . PRO A 1 115 ? 9.940 -3.775 -22.564 1.00 67.00 115 PRO A N 1
ATOM 827 C CA . PRO A 1 115 ? 8.859 -4.542 -21.962 1.00 67.00 115 PRO A CA 1
ATOM 828 C C . PRO A 1 115 ? 9.258 -6.013 -21.868 1.00 67.00 115 PRO A C 1
ATOM 830 O O . PRO A 1 115 ? 9.667 -6.624 -22.853 1.00 67.00 115 PRO A O 1
ATOM 833 N N . THR A 1 116 ? 9.105 -6.599 -20.687 1.00 65.31 116 THR A N 1
ATOM 834 C CA . THR A 1 116 ? 9.467 -8.002 -20.449 1.00 65.31 116 THR A CA 1
ATOM 835 C C . THR A 1 116 ? 8.368 -8.978 -20.868 1.00 65.31 116 THR A C 1
ATOM 837 O O . THR A 1 116 ? 8.584 -10.188 -20.848 1.00 65.31 116 THR A O 1
ATOM 840 N N . GLY A 1 117 ? 7.176 -8.475 -21.219 1.00 59.53 117 GLY A N 1
ATOM 841 C CA . GLY A 1 117 ? 6.019 -9.276 -21.643 1.00 59.53 117 GLY A CA 1
ATOM 842 C C . GLY A 1 117 ? 5.471 -10.226 -20.571 1.00 59.53 117 GLY A C 1
ATOM 843 O O . GLY A 1 117 ? 4.525 -10.961 -20.832 1.00 59.53 117 GLY A O 1
ATOM 844 N N . THR A 1 118 ? 6.049 -10.222 -19.367 1.00 62.91 118 THR A N 1
ATOM 845 C CA . THR A 1 118 ? 5.721 -11.135 -18.272 1.00 62.91 118 THR A CA 1
ATOM 846 C C . THR A 1 118 ? 5.649 -10.372 -16.956 1.00 62.91 118 THR A C 1
ATOM 848 O O . THR A 1 118 ? 6.360 -9.395 -16.735 1.00 62.91 118 THR A O 1
ATOM 851 N N . LEU A 1 119 ? 4.806 -10.845 -16.041 1.00 62.78 119 LEU A N 1
ATOM 852 C CA . LEU A 1 119 ? 4.647 -10.239 -14.716 1.00 62.78 119 LEU A CA 1
ATOM 853 C C . LEU A 1 119 ? 5.932 -10.302 -13.883 1.00 62.78 119 LEU A C 1
ATOM 855 O O . LEU A 1 119 ? 6.205 -9.381 -13.122 1.00 62.78 119 LEU A O 1
ATOM 859 N N . ALA A 1 120 ? 6.715 -11.375 -14.034 1.00 65.88 120 ALA A N 1
ATOM 860 C CA . ALA A 1 120 ? 7.951 -11.595 -13.285 1.00 65.88 120 ALA A CA 1
ATOM 861 C C . ALA A 1 120 ? 9.063 -10.600 -13.652 1.00 65.88 120 ALA A C 1
ATOM 863 O O . ALA A 1 120 ? 9.924 -10.318 -12.825 1.00 65.88 120 ALA A O 1
ATOM 864 N N . GLY A 1 121 ? 9.040 -10.066 -14.875 1.00 70.75 121 GLY A N 1
ATOM 865 C CA . GLY A 1 121 ? 10.005 -9.071 -15.330 1.00 70.75 121 GLY A CA 1
ATOM 866 C C . GLY A 1 121 ? 9.592 -7.624 -15.052 1.00 70.75 121 GLY A C 1
ATOM 867 O O . GLY A 1 121 ? 10.343 -6.719 -15.404 1.00 70.75 121 GLY A O 1
ATOM 868 N N . ASN A 1 122 ? 8.413 -7.379 -14.471 1.00 78.25 122 ASN A N 1
ATOM 869 C CA . ASN A 1 122 ? 7.973 -6.024 -14.151 1.00 78.25 122 ASN A CA 1
ATOM 870 C C . ASN A 1 122 ? 8.502 -5.581 -12.779 1.00 78.25 122 ASN A C 1
ATOM 872 O O . ASN A 1 122 ? 8.439 -6.350 -11.815 1.00 78.25 122 ASN A O 1
ATOM 876 N N . PRO A 1 123 ? 8.983 -4.334 -12.655 1.00 84.06 123 PRO A N 1
ATOM 877 C CA . PRO A 1 123 ? 9.478 -3.808 -11.396 1.00 84.06 123 PRO A CA 1
ATOM 878 C C . PRO A 1 123 ? 8.361 -3.753 -10.353 1.00 84.06 123 PRO A C 1
ATOM 880 O O . PRO A 1 123 ? 7.251 -3.283 -10.608 1.00 84.06 123 PRO A O 1
ATOM 883 N N . THR A 1 124 ? 8.671 -4.212 -9.143 1.00 86.56 124 THR A N 1
ATOM 884 C CA . THR A 1 124 ? 7.748 -4.165 -8.006 1.00 86.56 124 THR A CA 1
ATOM 885 C C . THR A 1 124 ? 8.339 -3.394 -6.843 1.00 86.56 124 THR A C 1
ATOM 887 O O . THR A 1 124 ? 9.558 -3.338 -6.699 1.00 86.56 124 THR A O 1
ATOM 890 N N . TYR A 1 125 ? 7.467 -2.868 -5.994 1.00 88.31 125 TYR A N 1
ATOM 891 C CA . TYR A 1 125 ? 7.814 -2.300 -4.699 1.00 88.31 125 TYR A CA 1
ATOM 892 C C . TYR A 1 125 ? 6.913 -2.908 -3.626 1.00 88.31 125 TYR A C 1
ATOM 894 O O . TYR A 1 125 ? 5.734 -3.170 -3.882 1.00 88.31 125 TYR A O 1
ATOM 902 N N . THR A 1 126 ? 7.471 -3.149 -2.442 1.00 90.81 126 THR A N 1
ATOM 903 C CA . THR A 1 126 ? 6.715 -3.623 -1.282 1.00 90.81 126 THR A CA 1
ATOM 904 C C . THR A 1 126 ? 6.562 -2.477 -0.297 1.00 90.81 126 THR A C 1
ATOM 906 O O . THR A 1 126 ? 7.534 -1.994 0.273 1.00 90.81 126 THR A O 1
ATOM 909 N N . ILE A 1 127 ? 5.321 -2.059 -0.098 1.00 92.25 127 ILE A N 1
ATOM 910 C CA . ILE A 1 127 ? 4.917 -1.077 0.899 1.00 92.25 127 ILE A CA 1
ATOM 911 C C . ILE A 1 127 ? 4.746 -1.804 2.233 1.00 92.25 127 ILE A C 1
ATOM 913 O O . ILE A 1 127 ? 4.020 -2.796 2.298 1.00 92.25 127 ILE A O 1
ATOM 917 N N . ALA A 1 128 ? 5.378 -1.289 3.286 1.00 92.94 128 ALA A N 1
ATOM 918 C CA . ALA A 1 128 ? 5.233 -1.769 4.655 1.00 92.94 128 ALA A CA 1
ATOM 919 C C . ALA A 1 128 ? 4.564 -0.683 5.508 1.00 92.94 128 ALA A C 1
ATOM 921 O O . ALA A 1 128 ? 5.220 0.268 5.930 1.00 92.94 128 ALA A O 1
ATOM 922 N N . TRP A 1 129 ? 3.260 -0.805 5.751 1.00 93.50 129 TRP A N 1
ATOM 923 C CA . TRP A 1 129 ? 2.521 0.126 6.607 1.00 93.50 129 TRP A CA 1
ATOM 924 C C . TRP A 1 129 ? 2.203 -0.508 7.947 1.00 93.50 129 TRP A C 1
ATOM 926 O O . TRP A 1 129 ? 1.589 -1.571 8.000 1.00 93.50 129 TRP A O 1
ATOM 936 N N . LYS A 1 130 ? 2.545 0.164 9.044 1.00 92.81 130 LYS A N 1
ATOM 937 C CA . LYS A 1 130 ? 2.106 -0.278 10.368 1.00 92.81 130 LYS A CA 1
ATOM 938 C C . LYS A 1 130 ? 0.633 0.075 10.535 1.00 92.81 130 LYS A C 1
ATOM 940 O O . LYS A 1 130 ? 0.226 1.204 10.259 1.00 92.81 130 LYS A O 1
ATOM 945 N N . THR A 1 131 ? -0.177 -0.858 11.028 1.00 91.94 131 THR A N 1
ATOM 946 C CA . THR A 1 131 ? -1.592 -0.586 11.326 1.00 91.94 131 THR A CA 1
ATOM 947 C C . THR A 1 131 ? -1.749 0.523 12.359 1.00 91.94 131 THR A C 1
ATOM 949 O O . THR A 1 131 ? -2.709 1.282 12.274 1.00 91.94 131 THR A O 1
ATOM 952 N N . ALA A 1 132 ? -0.779 0.688 13.262 1.00 91.94 132 ALA A N 1
ATOM 953 C CA . ALA A 1 132 ? -0.713 1.804 14.202 1.00 91.94 132 ALA A CA 1
ATOM 954 C C . ALA A 1 132 ? -0.648 3.181 13.510 1.00 91.94 132 ALA A C 1
ATOM 956 O O . ALA A 1 132 ? -1.315 4.118 13.954 1.00 91.94 132 ALA A O 1
ATOM 957 N N . ASP A 1 133 ? 0.085 3.311 12.399 1.00 93.06 133 ASP A N 1
ATOM 958 C CA . ASP A 1 133 ? 0.202 4.577 11.660 1.00 93.06 133 ASP A CA 1
ATOM 959 C C . ASP A 1 133 ? -1.105 4.892 10.917 1.00 93.06 133 ASP A C 1
ATOM 961 O O . ASP A 1 133 ? -1.581 6.031 10.913 1.00 93.06 133 ASP A O 1
ATOM 965 N N . ILE A 1 134 ? -1.756 3.860 10.366 1.00 92.44 134 ILE A N 1
ATOM 966 C CA . ILE A 1 134 ? -3.087 3.984 9.752 1.00 92.44 134 ILE A CA 1
ATOM 967 C C . ILE A 1 134 ? -4.126 4.358 10.823 1.00 92.44 134 ILE A C 1
ATOM 969 O O . ILE A 1 134 ? -4.886 5.306 10.647 1.00 92.44 134 ILE A O 1
ATOM 973 N N . LYS A 1 135 ? -4.132 3.687 11.977 1.00 92.31 135 LYS A N 1
ATOM 974 C CA . LYS A 1 135 ? -5.015 3.995 13.114 1.00 92.31 135 LYS A CA 1
ATOM 975 C C . LYS A 1 135 ? -4.814 5.414 13.650 1.00 92.31 135 LYS A C 1
ATOM 977 O O . LYS A 1 135 ? -5.781 6.101 13.992 1.00 92.31 135 LYS A O 1
ATOM 982 N N . SER A 1 136 ? -3.568 5.878 13.695 1.00 92.81 136 SER A N 1
ATOM 983 C CA . SER A 1 136 ? -3.237 7.246 14.102 1.00 92.81 136 SER A CA 1
ATOM 984 C C . SER A 1 136 ? -3.832 8.276 13.145 1.00 92.81 136 SER A C 1
ATOM 986 O O . SER A 1 136 ? -4.309 9.314 13.598 1.00 92.81 136 SER A O 1
ATOM 988 N N . CYS A 1 137 ? -3.898 7.971 11.845 1.00 93.12 137 CYS A N 1
ATOM 989 C CA . CYS A 1 137 ? -4.572 8.814 10.858 1.00 93.12 137 CYS A CA 1
ATOM 990 C C . CYS A 1 137 ? -6.073 8.965 11.140 1.00 93.12 137 CYS A C 1
ATOM 992 O O . CYS A 1 137 ? -6.571 10.089 11.153 1.00 93.12 137 CYS A O 1
ATOM 994 N N . PHE A 1 138 ? -6.779 7.869 11.451 1.00 92.69 138 PHE A N 1
ATOM 995 C CA . PHE A 1 138 ? -8.188 7.939 11.864 1.00 92.69 138 PHE A CA 1
ATOM 996 C C . PHE A 1 138 ? -8.357 8.862 13.075 1.00 92.69 138 PHE A C 1
ATOM 998 O O . PHE A 1 138 ? -9.143 9.808 13.045 1.00 92.69 138 PHE A O 1
ATOM 1005 N N . THR A 1 139 ? -7.540 8.646 14.107 1.00 91.19 139 THR A N 1
ATOM 1006 C CA . THR A 1 139 ? -7.603 9.413 15.359 1.00 91.19 139 THR A CA 1
ATOM 1007 C C . THR A 1 139 ? -7.326 10.903 15.134 1.00 91.19 139 THR A C 1
ATOM 1009 O O . THR A 1 139 ? -8.086 11.752 15.597 1.00 91.19 139 THR A O 1
ATOM 1012 N N . ALA A 1 140 ? -6.280 11.238 14.370 1.00 90.62 140 ALA A N 1
ATOM 1013 C CA . ALA A 1 140 ? -5.899 12.617 14.057 1.00 90.62 140 ALA A CA 1
ATOM 1014 C C . ALA A 1 140 ? -6.967 13.380 13.255 1.00 90.62 140 ALA A C 1
ATOM 1016 O O . ALA A 1 140 ? -6.957 14.609 13.218 1.00 90.62 140 ALA A O 1
ATOM 1017 N N . LYS A 1 141 ? -7.876 12.654 12.601 1.00 89.69 141 LYS A N 1
ATOM 1018 C CA . LYS A 1 141 ? -8.924 13.191 11.728 1.00 89.69 141 LYS A CA 1
ATOM 1019 C C . LYS A 1 141 ? -10.317 13.057 12.338 1.00 89.69 141 LYS A C 1
ATOM 1021 O O . LYS A 1 141 ? -11.307 13.275 11.649 1.00 89.69 141 LYS A O 1
ATOM 1026 N N . SER A 1 142 ? -10.387 12.701 13.625 1.00 89.50 142 SER A N 1
ATOM 1027 C CA . SER A 1 142 ? -11.639 12.457 14.350 1.00 89.50 142 SER A CA 1
ATOM 1028 C C . SER A 1 142 ? -12.536 11.406 13.678 1.00 89.50 142 SER A C 1
ATOM 1030 O O . SER A 1 142 ? -13.755 11.444 13.819 1.00 89.50 142 SER A O 1
ATOM 1032 N N . ALA A 1 143 ? -11.923 10.468 12.953 1.00 90.62 143 ALA A N 1
ATOM 1033 C CA . ALA A 1 143 ? -12.567 9.294 12.389 1.00 90.62 143 ALA A CA 1
ATOM 1034 C C . ALA A 1 143 ? -12.431 8.101 13.347 1.00 90.62 143 ALA A C 1
ATOM 1036 O O . ALA A 1 143 ? -11.518 8.035 14.177 1.00 90.62 143 ALA A O 1
ATOM 1037 N N . THR A 1 144 ? -13.331 7.131 13.217 1.00 88.50 144 THR A N 1
ATOM 1038 C CA . THR A 1 144 ? -13.412 6.001 14.146 1.00 88.50 144 THR A CA 1
ATOM 1039 C C . THR A 1 144 ? -12.612 4.806 13.636 1.00 88.50 144 THR A C 1
ATOM 1041 O O . THR A 1 144 ? -12.861 4.314 12.542 1.00 88.50 144 THR A O 1
ATOM 1044 N N . TRP A 1 145 ? -11.677 4.297 14.444 1.00 90.19 145 TRP A N 1
ATOM 1045 C CA . TRP A 1 145 ? -11.034 3.000 14.205 1.00 90.19 145 TRP A CA 1
ATOM 1046 C C . TRP A 1 145 ? -11.808 1.895 14.933 1.00 90.19 145 TRP A C 1
ATOM 1048 O O . TRP A 1 145 ? -11.624 1.696 16.135 1.00 90.19 145 TRP A O 1
ATOM 1058 N N . ALA A 1 146 ? -12.686 1.193 14.218 1.00 88.81 146 ALA A N 1
ATOM 1059 C CA . ALA A 1 146 ? -13.509 0.112 14.756 1.00 88.81 146 ALA A CA 1
ATOM 1060 C C . ALA A 1 146 ? -13.593 -1.079 13.792 1.00 88.81 146 ALA A C 1
ATOM 1062 O O . ALA A 1 146 ? -13.167 -0.996 12.641 1.00 88.81 146 ALA A O 1
ATOM 1063 N N . ALA A 1 147 ? -14.143 -2.196 14.275 1.00 91.69 147 ALA A N 1
ATOM 1064 C CA . ALA A 1 147 ? -14.450 -3.340 13.424 1.00 91.69 147 ALA A CA 1
ATOM 1065 C C . ALA A 1 147 ? -15.399 -2.921 12.289 1.00 91.69 147 ALA A C 1
ATOM 1067 O O . ALA A 1 147 ? -16.376 -2.208 12.518 1.00 91.69 147 ALA A O 1
ATOM 1068 N N . GLY A 1 148 ? -15.110 -3.367 11.070 1.00 92.44 148 GLY A N 1
ATOM 1069 C CA . GLY A 1 148 ? -15.819 -2.911 9.878 1.00 92.44 148 GLY A CA 1
ATOM 1070 C C . GLY A 1 148 ? -14.966 -3.016 8.625 1.00 92.44 148 GLY A C 1
ATOM 1071 O O . GLY A 1 148 ? -13.883 -3.597 8.638 1.00 92.44 148 GLY A O 1
ATOM 1072 N N . THR A 1 149 ? -15.450 -2.465 7.519 1.00 93.88 149 THR A N 1
ATOM 1073 C CA . THR A 1 149 ? -14.751 -2.522 6.234 1.00 93.88 149 THR A CA 1
ATOM 1074 C C . THR A 1 149 ? -14.497 -1.128 5.688 1.00 93.88 149 THR A C 1
ATOM 1076 O O . THR A 1 149 ? -15.268 -0.207 5.927 1.00 93.88 149 THR A O 1
ATOM 1079 N N . PHE A 1 150 ? -13.399 -0.952 4.958 1.00 93.94 150 PHE A N 1
ATOM 1080 C CA . PHE A 1 150 ? -13.060 0.318 4.314 1.00 93.94 150 PHE A CA 1
ATOM 1081 C C . PHE A 1 150 ? -12.131 0.081 3.120 1.00 93.94 150 PHE A C 1
ATOM 1083 O O . PHE A 1 150 ? -11.711 -1.053 2.856 1.00 93.94 150 PHE A O 1
ATOM 1090 N N . ALA A 1 151 ? -11.831 1.141 2.375 1.00 93.50 151 ALA A N 1
ATOM 1091 C CA . ALA A 1 151 ? -10.883 1.109 1.271 1.00 93.50 151 ALA A CA 1
ATOM 1092 C C . ALA A 1 151 ? -9.805 2.179 1.447 1.00 93.50 151 ALA A C 1
ATOM 1094 O O . ALA A 1 151 ? -10.081 3.280 1.916 1.00 93.50 151 ALA A O 1
ATOM 1095 N N . ILE A 1 152 ? -8.592 1.837 1.034 1.00 93.75 152 ILE A N 1
ATOM 1096 C CA . ILE A 1 152 ? -7.442 2.725 0.931 1.00 93.75 152 ILE A CA 1
ATOM 1097 C C . ILE A 1 152 ? -7.157 2.939 -0.552 1.00 93.75 152 ILE A C 1
ATOM 1099 O O . ILE A 1 152 ? -6.988 1.973 -1.299 1.00 93.75 152 ILE A O 1
ATOM 1103 N N . ASP A 1 153 ? -7.039 4.190 -0.964 1.00 93.00 153 ASP A N 1
ATOM 1104 C CA . ASP A 1 153 ? -6.358 4.566 -2.191 1.00 93.00 153 ASP A CA 1
ATOM 1105 C C . ASP A 1 153 ? -4.857 4.682 -1.885 1.00 93.00 153 ASP A C 1
ATOM 1107 O O . ASP A 1 153 ? -4.399 5.558 -1.156 1.00 93.00 153 ASP A O 1
ATOM 1111 N N . ILE A 1 154 ? -4.072 3.740 -2.403 1.00 92.31 154 ILE A N 1
ATOM 1112 C CA . ILE A 1 154 ? -2.610 3.756 -2.360 1.00 92.31 154 ILE A CA 1
ATOM 1113 C C . ILE A 1 154 ? -2.155 4.822 -3.348 1.00 92.31 154 ILE A C 1
ATOM 1115 O O . ILE A 1 154 ? -2.092 4.557 -4.551 1.00 92.31 154 ILE A O 1
ATOM 1119 N N . GLN A 1 155 ? -1.871 6.017 -2.848 1.00 91.50 155 GLN A N 1
ATOM 1120 C CA . GLN A 1 155 ? -1.400 7.131 -3.657 1.00 91.50 155 GLN A CA 1
ATOM 1121 C C . GLN A 1 155 ? 0.119 7.076 -3.771 1.00 91.50 155 GLN A C 1
ATOM 1123 O O . GLN A 1 155 ? 0.808 6.874 -2.773 1.00 91.50 155 GLN A O 1
ATOM 1128 N N . ALA A 1 156 ? 0.633 7.292 -4.978 1.00 89.56 156 ALA A N 1
ATOM 1129 C CA . ALA A 1 156 ? 2.048 7.481 -5.253 1.00 89.56 156 ALA A CA 1
ATOM 1130 C C . ALA A 1 156 ? 2.284 8.888 -5.804 1.00 89.56 156 ALA A C 1
ATOM 1132 O O . ALA A 1 156 ? 1.594 9.316 -6.734 1.00 89.56 156 ALA A O 1
ATOM 1133 N N . ILE A 1 157 ? 3.266 9.589 -5.246 1.00 87.44 157 ILE A N 1
ATOM 1134 C CA . ILE A 1 157 ? 3.713 10.906 -5.706 1.00 87.44 157 ILE A CA 1
ATOM 1135 C C . ILE A 1 157 ? 5.219 10.875 -5.924 1.00 87.44 157 ILE A C 1
ATOM 1137 O O . ILE A 1 157 ? 5.945 10.223 -5.171 1.00 87.44 157 ILE A O 1
ATOM 1141 N N . ALA A 1 158 ? 5.712 11.590 -6.933 1.00 80.62 158 ALA A N 1
ATOM 1142 C CA . ALA A 1 158 ? 7.144 11.838 -6.981 1.00 80.62 158 ALA A CA 1
ATOM 1143 C C . ALA A 1 158 ? 7.525 12.950 -5.998 1.00 80.62 158 ALA A C 1
ATOM 1145 O O . ALA A 1 158 ? 6.718 13.844 -5.736 1.00 80.62 158 ALA A O 1
ATOM 1146 N N . PRO A 1 159 ? 8.785 12.970 -5.537 1.00 66.94 159 PRO A N 1
ATOM 1147 C CA . PRO A 1 159 ? 9.297 14.021 -4.660 1.00 66.94 159 PRO A CA 1
ATOM 1148 C C . PRO A 1 159 ? 9.327 15.412 -5.317 1.00 66.94 159 PRO A C 1
ATOM 1150 O O . PRO A 1 159 ? 9.519 16.412 -4.631 1.00 66.94 159 PRO A O 1
ATOM 1153 N N . VAL A 1 160 ? 9.175 15.491 -6.645 1.00 60.12 160 VAL A N 1
ATOM 1154 C CA . VAL A 1 160 ? 9.169 16.741 -7.416 1.00 60.12 160 VAL A CA 1
ATOM 1155 C C . VAL A 1 160 ? 7.760 17.080 -7.903 1.00 60.12 160 VAL A C 1
ATOM 1157 O O . VAL A 1 160 ? 7.021 16.214 -8.367 1.00 60.12 160 VAL A O 1
ATOM 1160 N N . ALA A 1 161 ? 7.410 18.367 -7.827 1.00 44.91 161 ALA A N 1
ATOM 1161 C CA . ALA A 1 161 ? 6.045 18.905 -7.878 1.00 44.91 161 ALA A CA 1
ATOM 1162 C C . ALA A 1 161 ? 5.226 18.670 -9.171 1.00 44.91 161 ALA A C 1
ATOM 1164 O O . ALA A 1 161 ? 4.094 19.132 -9.244 1.00 44.91 161 ALA A O 1
ATOM 1165 N N . ASN A 1 162 ? 5.746 17.955 -10.175 1.00 42.12 162 ASN A N 1
ATOM 1166 C CA . ASN A 1 162 ? 5.122 17.827 -11.500 1.00 42.12 162 ASN A CA 1
ATOM 1167 C C . ASN A 1 162 ? 4.993 16.385 -12.017 1.00 42.12 162 ASN A C 1
ATOM 1169 O O . ASN A 1 162 ? 4.781 16.187 -13.212 1.00 42.12 162 ASN A O 1
ATOM 1173 N N . SER A 1 163 ? 5.133 15.366 -11.169 1.00 49.75 163 SER A N 1
ATOM 1174 C CA . SER A 1 163 ? 4.926 13.982 -11.612 1.00 49.75 163 SER A CA 1
ATOM 1175 C C . SER A 1 163 ? 3.549 13.477 -11.205 1.00 49.75 163 SER A C 1
ATOM 1177 O O . SER A 1 163 ? 3.101 13.711 -10.084 1.00 49.75 163 SER A O 1
ATOM 1179 N N . GLY A 1 164 ? 2.902 12.786 -12.144 1.00 50.03 164 GLY A N 1
ATOM 1180 C CA . GLY A 1 164 ? 1.535 12.294 -12.032 1.00 50.03 164 GLY A CA 1
ATOM 1181 C C . GLY A 1 164 ? 1.263 11.479 -10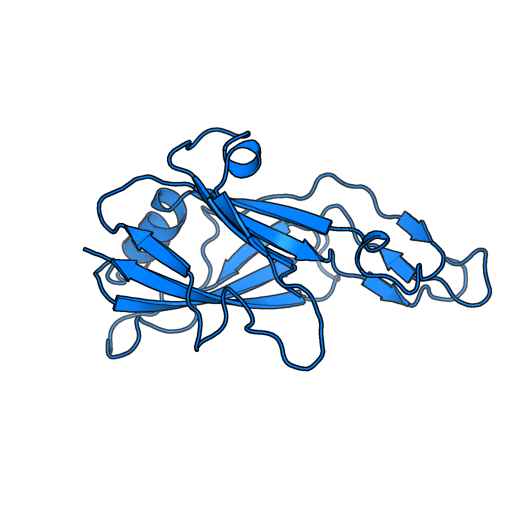.769 1.00 50.03 164 GLY A C 1
ATOM 1182 O O . GLY A 1 164 ? 2.150 10.869 -10.176 1.00 50.03 164 GLY A O 1
ATOM 1183 N N . ASN A 1 165 ? -0.005 11.473 -10.381 1.00 61.38 165 ASN A N 1
ATOM 1184 C CA . ASN A 1 165 ? -0.543 10.639 -9.324 1.00 61.38 165 ASN A CA 1
ATOM 1185 C C . ASN A 1 165 ? -0.857 9.245 -9.880 1.00 61.38 165 ASN A C 1
ATOM 1187 O O . ASN A 1 165 ? -1.590 9.100 -10.857 1.00 61.38 165 ASN A O 1
ATOM 1191 N N . ALA A 1 166 ? -0.334 8.207 -9.237 1.00 69.00 166 ALA A N 1
ATOM 1192 C CA . ALA A 1 166 ? -0.821 6.850 -9.447 1.00 69.00 166 ALA A CA 1
ATOM 1193 C C . ALA A 1 166 ? -1.599 6.420 -8.206 1.00 69.00 166 ALA A C 1
ATOM 1195 O O . ALA A 1 166 ? -1.080 6.507 -7.098 1.00 69.00 166 ALA A O 1
ATOM 1196 N N . ALA A 1 167 ? -2.828 5.943 -8.403 1.00 78.25 167 ALA A N 1
ATOM 1197 C CA . ALA A 1 167 ? -3.653 5.395 -7.336 1.00 78.25 167 ALA A CA 1
ATOM 1198 C C . ALA A 1 167 ? -3.940 3.910 -7.591 1.00 78.25 167 ALA A C 1
ATOM 1200 O O . ALA A 1 167 ? -4.179 3.485 -8.727 1.00 78.25 167 ALA A O 1
ATOM 1201 N N . GLN A 1 168 ? -3.918 3.103 -6.535 1.00 85.88 168 GLN A N 1
ATOM 1202 C CA . GLN A 1 168 ? -4.411 1.723 -6.539 1.00 85.88 168 GLN A CA 1
ATOM 1203 C C . GLN A 1 168 ? -5.335 1.530 -5.348 1.00 85.88 168 GLN A C 1
ATOM 1205 O O . GLN A 1 168 ? -4.994 1.946 -4.251 1.00 85.88 168 GLN A O 1
ATOM 1210 N N . LYS A 1 169 ? -6.482 0.881 -5.538 1.00 88.56 169 LYS A N 1
ATOM 1211 C CA . LYS A 1 169 ? -7.435 0.681 -4.446 1.00 88.56 169 LYS A CA 1
ATOM 1212 C C . LYS A 1 169 ? -7.187 -0.649 -3.739 1.00 88.56 169 LYS A C 1
ATOM 1214 O O . LYS A 1 169 ? -7.108 -1.687 -4.396 1.00 88.56 169 LYS A O 1
ATOM 1219 N N . LEU A 1 170 ? -7.095 -0.605 -2.415 1.00 91.69 170 LEU A N 1
ATOM 1220 C CA . LEU A 1 170 ? -6.964 -1.748 -1.517 1.00 91.69 170 LEU A CA 1
ATOM 1221 C C . LEU A 1 170 ? -8.153 -1.769 -0.558 1.00 91.69 170 LEU A C 1
ATOM 1223 O O . LEU A 1 170 ? -8.413 -0.788 0.129 1.00 91.69 170 LEU A O 1
ATOM 1227 N N . TYR A 1 171 ? -8.861 -2.888 -0.480 1.00 92.12 171 TYR A N 1
ATOM 1228 C CA . TYR A 1 171 ? -9.998 -3.051 0.420 1.00 92.12 171 TYR A CA 1
ATOM 1229 C C . TYR A 1 171 ? -9.603 -3.861 1.651 1.00 92.12 171 TYR A C 1
ATOM 1231 O O . TYR A 1 171 ? -9.031 -4.948 1.537 1.00 92.12 171 TYR A O 1
ATOM 1239 N N . LEU A 1 172 ? -9.952 -3.337 2.824 1.00 92.75 172 LEU A N 1
ATOM 1240 C CA . LEU A 1 172 ? -9.600 -3.896 4.123 1.00 92.75 172 LEU A CA 1
ATOM 1241 C C . LEU A 1 172 ? -10.846 -4.212 4.956 1.00 92.75 172 LEU A C 1
ATOM 1243 O O . LEU A 1 172 ? -11.903 -3.594 4.786 1.00 92.75 172 LEU A O 1
ATOM 1247 N N . THR A 1 173 ? -10.690 -5.171 5.864 1.00 93.44 173 THR A N 1
ATOM 1248 C CA . THR A 1 173 ? -11.629 -5.487 6.944 1.00 93.44 173 THR A CA 1
ATOM 1249 C C . THR A 1 173 ? -10.884 -5.405 8.267 1.00 93.44 173 THR A C 1
ATOM 1251 O O . THR A 1 173 ? -9.867 -6.070 8.439 1.00 93.44 173 THR A O 1
ATOM 1254 N N . ILE A 1 174 ? -11.387 -4.611 9.204 1.00 92.62 174 ILE A N 1
ATOM 1255 C CA . ILE A 1 174 ? -10.938 -4.630 10.591 1.00 92.62 174 ILE A CA 1
ATOM 1256 C C . ILE A 1 174 ? -11.755 -5.684 11.325 1.00 92.62 174 ILE A C 1
ATOM 1258 O O . ILE A 1 174 ? -12.977 -5.563 11.440 1.00 92.62 174 ILE A O 1
ATOM 1262 N N . THR A 1 175 ? -11.085 -6.723 11.808 1.00 91.56 175 THR A N 1
ATOM 1263 C CA . THR A 1 175 ? -11.689 -7.720 12.690 1.00 91.56 175 THR A CA 1
ATOM 1264 C C . THR A 1 175 ? -11.564 -7.264 14.144 1.00 91.56 175 THR A C 1
ATOM 1266 O O . THR A 1 175 ? -10.616 -6.536 14.452 1.00 91.56 175 THR A O 1
ATOM 1269 N N . PRO A 1 176 ? -12.492 -7.664 15.031 1.00 85.62 176 PRO A N 1
ATOM 1270 C CA . PRO A 1 176 ? -12.377 -7.417 16.467 1.00 85.62 176 PRO A CA 1
ATOM 1271 C C . PRO A 1 176 ? -11.024 -7.839 17.048 1.00 85.62 176 PRO A C 1
ATOM 1273 O O . PRO A 1 176 ? -10.442 -8.824 16.533 1.00 85.62 176 PRO A O 1
#

Radius of gyration: 17.02 Å; chains: 1; bounding box: 40×34×49 Å

Secondary structure (DSSP, 8-state):
-EEEEEEES--STTTTTS-EEEE----TT---TTBTTBPEEEETT---EEEEEEEPPEEE--TTT-SSSS-EEE--S-EEEEEE-SPSTT--S---EE-GGG-EE--PPPEEE---SSGGGS-EEEEEEEHHHHHHHHHHTT----SEEEEEEEEEE-SSTTSPPEEEEEEEEEE-

Foldseek 3Di:
DWFWKFKALDPDPCRQVPTDIDGDDPDVPDDDDLDPVHAAEDALPGWMKIKIKDFADKDWDDPPGDPDPTKIKGAFFKKKWWAFCDAFVPDPDHTLGTQPQFIDTGPDHIDMGDPPVDPVPTDMDMRIGTVVSVCVSCVVRVGDRDFGKGKIWTWIDHPDDDDDIDTDIGIHGHDD

Sequence (176 aa):
MIVAVGTSADTTASACDTATYSSNTYAESDVRYGSQNNRVSIAASADQTLCVKIFRPQRLAIEGEAVTPVAYYDIGKLQYYPDIPNAMDGDSGAAPGRCDGAMVSDSASDTIGAPTGTLAGNPTYTIAWKTADIKSCFTAKSATWAAGTFAIDIQAIAPVANSGNAAQKLYLTITP